Protein AF-A0A3D0RMR1-F1 (afdb_monomer)

Sequence (47 aa):
DYAQLYGSYFHPLSVSGESLYFLMSMWMPYNVFLMKVEMADMGKFQN

Radius of gyration: 13.79 Å; Cα contacts (8 Å, |Δi|>4): 70; chains: 1; bounding box: 29×32×32 Å

Nearest PDB structures (foldseek):
  1r8y-assembly2_G  TM=6.065E-01  e=2.061E+00  Mus musculus
  5j3b-assembly2_B  TM=5.510E-01  e=3.264E+00  Acinetobacter baumannii
  6enu-assembly1_w  TM=5.016E-01  e=2.862E+00  Escherichia coli
  3a5z-assembly2_F  TM=5.215E-01  e=3.486E+00  Escherichia coli
  3oyy-assembly2_B  TM=4.964E-01  e=3.264E+00  Pseudomonas aeruginosa

Structure (mmCIF, N/CA/C/O backbone):
data_AF-A0A3D0RMR1-F1
#
_entry.id   AF-A0A3D0RMR1-F1
#
loop_
_atom_site.group_PDB
_atom_site.id
_atom_site.type_symbol
_atom_site.label_atom_id
_atom_site.label_alt_id
_atom_site.label_comp_id
_atom_site.label_asym_id
_atom_site.label_entity_id
_atom_site.label_seq_id
_ato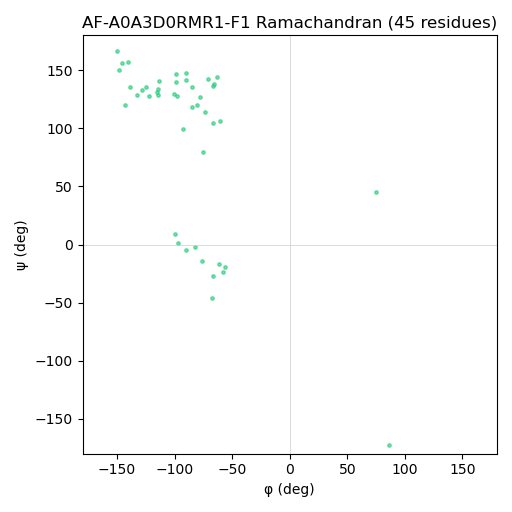m_site.pdbx_PDB_ins_code
_atom_site.Cartn_x
_atom_site.Cartn_y
_atom_site.Cartn_z
_atom_site.occupancy
_atom_site.B_iso_or_equiv
_atom_site.auth_seq_id
_atom_site.auth_comp_id
_atom_site.auth_asym_id
_atom_site.auth_atom_id
_atom_site.pdbx_PDB_model_num
ATOM 1 N N . ASP A 1 1 ? 8.782 10.108 -22.172 1.00 60.72 1 ASP A N 1
ATOM 2 C CA . ASP A 1 1 ? 8.616 8.898 -21.350 1.00 60.72 1 ASP A CA 1
ATOM 3 C C . ASP A 1 1 ? 7.684 9.166 -20.188 1.00 60.72 1 ASP A C 1
ATOM 5 O O . ASP A 1 1 ? 7.959 10.040 -19.379 1.00 60.72 1 ASP A O 1
ATOM 9 N N . TYR A 1 2 ? 6.545 8.477 -20.149 1.00 61.38 2 TYR A N 1
ATOM 10 C CA . TYR A 1 2 ? 5.688 8.464 -18.964 1.00 61.38 2 TYR A CA 1
ATOM 11 C C . TYR A 1 2 ? 6.204 7.384 -18.019 1.00 61.38 2 TYR A C 1
ATOM 13 O O . TYR A 1 2 ? 6.497 6.274 -18.466 1.00 61.38 2 TYR A O 1
ATOM 21 N N . ALA A 1 3 ? 6.296 7.690 -16.724 1.00 66.12 3 ALA A N 1
ATOM 22 C CA . ALA A 1 3 ? 6.545 6.671 -15.716 1.00 66.12 3 ALA A CA 1
ATOM 23 C C . ALA A 1 3 ? 5.388 5.660 -15.770 1.00 66.12 3 ALA A C 1
ATOM 25 O O . ALA A 1 3 ? 4.256 5.969 -15.403 1.00 66.12 3 ALA A O 1
ATOM 26 N N . GLN A 1 4 ? 5.660 4.470 -16.305 1.00 78.69 4 GLN A N 1
ATOM 27 C CA . GLN A 1 4 ? 4.706 3.369 -16.382 1.00 78.69 4 GLN A CA 1
ATOM 28 C C . GLN A 1 4 ? 4.586 2.763 -14.982 1.00 78.69 4 GLN A C 1
ATOM 30 O O . GLN A 1 4 ? 5.262 1.782 -14.677 1.00 78.69 4 GLN A O 1
ATOM 35 N N . LEU A 1 5 ? 3.810 3.404 -14.104 1.00 87.19 5 LEU A N 1
ATOM 36 C CA . LEU A 1 5 ? 3.497 2.869 -12.781 1.00 87.19 5 LEU A CA 1
ATOM 37 C C . LEU A 1 5 ? 2.415 1.792 -12.916 1.00 87.19 5 LEU A C 1
ATOM 39 O O . LEU A 1 5 ? 1.372 2.039 -13.521 1.00 87.19 5 LEU A O 1
ATOM 43 N N . TYR A 1 6 ? 2.655 0.599 -12.374 1.00 88.06 6 TYR A N 1
ATOM 44 C CA . TYR A 1 6 ? 1.722 -0.528 -12.475 1.00 88.06 6 TYR A CA 1
ATOM 45 C C . TYR A 1 6 ? 1.794 -1.471 -11.265 1.00 88.06 6 TYR A C 1
ATOM 47 O O . TYR A 1 6 ? 2.717 -1.420 -10.449 1.00 88.06 6 TYR A O 1
ATOM 55 N N . GLY A 1 7 ? 0.794 -2.353 -11.159 1.00 88.94 7 GLY A N 1
ATOM 56 C CA . GLY A 1 7 ? 0.772 -3.434 -10.171 1.00 88.94 7 GLY A CA 1
ATOM 57 C C . GLY A 1 7 ? 0.458 -2.976 -8.748 1.00 88.94 7 GLY A C 1
ATOM 58 O O . GLY A 1 7 ? 1.141 -3.388 -7.817 1.00 88.94 7 GLY A O 1
ATOM 59 N N . SER A 1 8 ? -0.547 -2.112 -8.571 1.00 90.38 8 SER A N 1
ATOM 60 C CA . SER A 1 8 ? -0.958 -1.653 -7.241 1.00 90.38 8 SER A CA 1
ATOM 61 C C . SER A 1 8 ? -1.554 -2.780 -6.405 1.00 90.38 8 SER A C 1
ATOM 63 O O . SER A 1 8 ? -2.410 -3.523 -6.880 1.00 90.38 8 SER A O 1
ATOM 65 N N . TYR A 1 9 ? -1.162 -2.840 -5.136 1.00 94.38 9 TYR A N 1
ATOM 66 C CA . TYR A 1 9 ? -1.726 -3.734 -4.125 1.00 94.38 9 TYR A CA 1
ATOM 67 C C . TYR A 1 9 ? -1.879 -2.968 -2.814 1.00 94.38 9 TYR A C 1
ATOM 69 O O . TYR A 1 9 ? -0.967 -2.245 -2.416 1.00 94.38 9 TYR A O 1
ATOM 77 N N . PHE A 1 10 ? -3.014 -3.119 -2.134 1.00 95.62 10 PHE A N 1
ATOM 78 C CA . PHE A 1 10 ? -3.214 -2.513 -0.819 1.00 95.62 10 PHE A CA 1
ATOM 79 C C . PHE A 1 10 ? -2.545 -3.353 0.263 1.00 95.62 10 PHE A C 1
ATOM 81 O O . PHE A 1 10 ? -2.885 -4.516 0.471 1.00 95.62 10 PHE A O 1
ATOM 88 N N . HIS A 1 11 ? -1.597 -2.748 0.973 1.00 94.38 11 HIS A N 1
ATOM 89 C CA . HIS A 1 11 ? -0.904 -3.397 2.075 1.00 94.38 11 HIS A CA 1
ATOM 90 C C . HIS A 1 11 ? -1.856 -3.564 3.279 1.00 94.38 11 HIS A C 1
ATOM 92 O O . HIS A 1 11 ? -2.602 -2.622 3.566 1.00 94.38 11 HIS A O 1
ATOM 98 N N . PRO A 1 12 ? -1.803 -4.678 4.043 1.00 94.75 12 PRO A N 1
ATOM 99 C CA . PRO A 1 12 ? -2.678 -4.919 5.201 1.00 94.75 12 PRO A CA 1
ATOM 100 C C . PRO A 1 12 ? -2.647 -3.842 6.295 1.00 94.75 12 PRO A C 1
ATOM 102 O O . PRO A 1 12 ? -3.591 -3.718 7.064 1.00 94.75 12 PRO A O 1
ATOM 105 N N . LEU A 1 13 ? -1.599 -3.013 6.344 1.00 92.81 13 LEU A N 1
ATOM 106 C CA . LEU A 1 13 ? -1.565 -1.830 7.220 1.00 92.81 13 LEU A CA 1
ATOM 107 C C . LEU A 1 13 ? -2.666 -0.806 6.902 1.00 92.81 13 LEU A C 1
ATOM 109 O O . LEU A 1 13 ? -2.949 0.040 7.736 1.00 92.81 13 LEU A O 1
ATOM 113 N N . SER A 1 14 ? -3.291 -0.891 5.727 1.00 94.06 14 SER A N 1
ATOM 114 C CA . SER A 1 14 ? -4.410 -0.032 5.316 1.00 94.06 14 SER A CA 1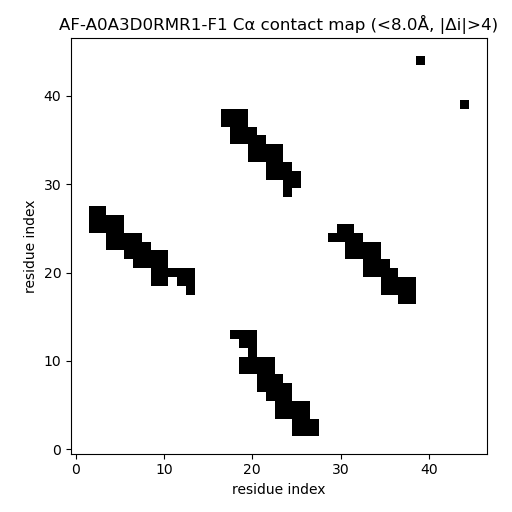
ATOM 115 C C . SER A 1 14 ? -5.765 -0.493 5.858 1.00 94.06 14 SER A C 1
ATOM 117 O O . SER A 1 14 ? -6.776 0.134 5.563 1.00 94.06 14 SER A O 1
ATOM 119 N N . VAL A 1 15 ? -5.824 -1.615 6.586 1.00 94.12 15 VAL A N 1
ATOM 120 C CA . VAL A 1 15 ? -7.086 -2.169 7.115 1.00 94.12 15 VAL A CA 1
ATOM 121 C C . VAL A 1 15 ? -7.709 -1.253 8.171 1.00 94.12 15 VAL A C 1
ATOM 123 O O . VAL A 1 15 ? -8.925 -1.262 8.352 1.00 94.12 15 VAL A O 1
ATOM 126 N N . SER A 1 16 ? -6.896 -0.467 8.873 1.00 90.12 16 SER A N 1
ATOM 127 C CA . SER A 1 16 ? -7.351 0.427 9.933 1.00 90.12 16 SER A CA 1
ATOM 128 C C . SER A 1 16 ? -6.618 1.768 9.901 1.00 90.12 16 SER A C 1
ATOM 130 O O . SER A 1 16 ? -5.505 1.884 9.391 1.00 90.12 16 SER A O 1
ATOM 132 N N . GLY A 1 17 ? -7.252 2.793 10.475 1.00 87.94 17 GLY A N 1
ATOM 133 C CA . GLY A 1 17 ? -6.728 4.159 10.508 1.00 87.94 17 GLY A CA 1
ATOM 134 C C . GLY A 1 17 ? -7.074 4.982 9.264 1.00 87.94 17 GLY A C 1
ATOM 135 O O . GLY A 1 17 ? -7.862 4.573 8.418 1.00 87.94 17 GLY A O 1
ATOM 136 N N . GLU A 1 18 ? -6.486 6.175 9.173 1.00 90.50 18 GLU A N 1
ATOM 137 C CA . GLU A 1 18 ? -6.782 7.167 8.123 1.00 90.50 18 GLU A CA 1
ATOM 138 C C . GLU A 1 18 ? -5.747 7.162 6.984 1.00 90.50 18 GLU A C 1
ATOM 140 O O . GLU A 1 18 ? -5.733 8.049 6.136 1.00 90.50 18 GLU A O 1
ATOM 145 N N . SER A 1 19 ? -4.837 6.184 6.962 1.00 93.69 19 SER A N 1
ATOM 146 C CA . SER A 1 19 ? -3.776 6.084 5.955 1.00 93.69 19 SER A CA 1
ATOM 147 C C . SER A 1 19 ? -3.946 4.850 5.079 1.00 93.69 19 SER A C 1
ATOM 149 O O . SER A 1 19 ? -4.116 3.742 5.581 1.00 93.69 19 SER A O 1
ATOM 151 N N . LEU A 1 20 ? -3.812 5.032 3.767 1.00 94.50 20 LEU A N 1
ATOM 152 C CA . LEU A 1 20 ? -3.725 3.952 2.793 1.00 94.50 20 LEU A CA 1
ATOM 153 C C . LEU A 1 20 ? -2.268 3.734 2.394 1.00 94.50 20 LEU A C 1
ATOM 155 O O . LEU A 1 20 ? -1.572 4.671 2.001 1.00 94.50 20 LEU A O 1
ATOM 159 N N . TYR A 1 21 ? -1.830 2.483 2.457 1.00 95.88 21 TYR A N 1
ATOM 160 C CA . TYR A 1 21 ? -0.512 2.032 2.037 1.00 95.88 21 TYR A CA 1
ATOM 161 C C . TYR A 1 21 ? -0.649 1.100 0.841 1.00 95.88 21 TYR A C 1
ATOM 163 O O . TYR A 1 21 ? -1.390 0.114 0.882 1.00 95.88 21 TYR A O 1
ATOM 171 N N . PHE A 1 22 ? 0.095 1.371 -0.221 1.00 95.81 22 PHE A N 1
ATOM 172 C CA . PHE A 1 22 ? 0.095 0.521 -1.405 1.00 95.81 22 PHE A CA 1
ATOM 173 C C . PHE A 1 22 ? 1.456 0.538 -2.077 1.00 95.81 22 PHE A C 1
ATOM 175 O O . PHE A 1 22 ? 2.189 1.519 -1.993 1.00 95.81 22 PHE A O 1
ATOM 182 N N . LEU A 1 23 ? 1.807 -0.560 -2.736 1.00 96.00 23 LEU A N 1
ATOM 183 C CA . LEU A 1 23 ? 3.019 -0.619 -3.541 1.00 96.00 23 LEU A CA 1
ATOM 184 C C . LEU A 1 23 ? 2.746 -0.204 -4.979 1.00 96.00 23 LEU A C 1
ATOM 186 O O . LEU A 1 23 ? 1.656 -0.430 -5.501 1.00 96.00 23 LEU A O 1
ATOM 190 N N . MET A 1 24 ? 3.745 0.405 -5.610 1.00 95.44 24 MET A N 1
ATOM 191 C CA . MET A 1 24 ? 3.740 0.693 -7.039 1.00 95.44 24 MET A CA 1
ATOM 192 C C . MET A 1 24 ? 5.056 0.275 -7.670 1.00 95.44 24 MET A C 1
ATOM 194 O O . MET A 1 24 ? 6.124 0.656 -7.190 1.00 95.44 24 MET A O 1
ATOM 198 N N . SER A 1 25 ? 4.963 -0.497 -8.751 1.00 93.88 25 SER A N 1
ATOM 199 C CA . SER A 1 25 ? 6.115 -0.879 -9.564 1.00 93.88 25 SER A CA 1
ATOM 200 C C . SER A 1 25 ? 6.324 0.149 -10.667 1.00 93.88 25 SER A C 1
ATOM 202 O O . SER A 1 25 ? 5.355 0.630 -11.252 1.00 93.88 25 SER A O 1
ATOM 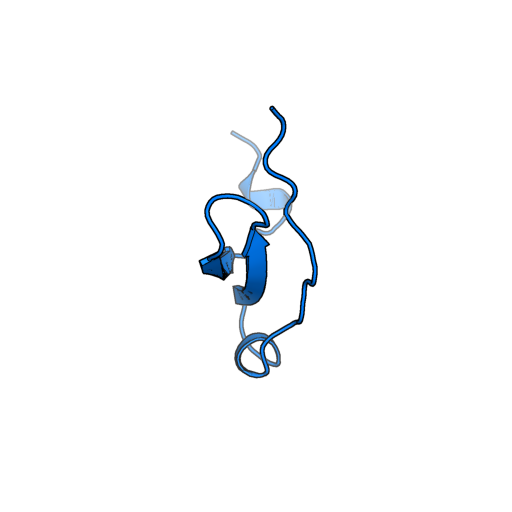204 N N . MET A 1 26 ? 7.576 0.459 -10.976 1.00 92.25 26 MET A N 1
ATOM 205 C CA . MET A 1 26 ? 7.969 1.244 -12.139 1.00 92.25 26 MET A CA 1
ATOM 206 C C . MET A 1 26 ? 8.790 0.356 -13.063 1.00 92.25 26 MET A C 1
ATOM 208 O O . MET A 1 26 ? 9.710 -0.310 -12.602 1.00 92.25 26 MET A O 1
ATOM 212 N N . TRP A 1 27 ? 8.462 0.349 -14.357 1.00 85.00 27 TRP A N 1
ATOM 213 C CA . TRP A 1 27 ? 9.142 -0.523 -15.321 1.00 85.00 27 TRP A CA 1
ATOM 214 C C . TRP A 1 27 ? 10.604 -0.113 -15.538 1.00 85.00 27 TRP A C 1
ATOM 216 O O . TRP A 1 27 ? 11.488 -0.962 -15.513 1.00 85.00 27 TRP A O 1
ATOM 226 N N . MET A 1 28 ? 10.866 1.190 -15.719 1.00 85.62 28 MET A N 1
ATOM 227 C CA . MET A 1 28 ? 12.204 1.725 -15.995 1.00 85.62 28 MET A CA 1
ATOM 228 C C . MET A 1 28 ? 12.431 3.080 -15.301 1.00 85.62 28 MET A C 1
ATOM 230 O O . MET A 1 28 ? 11.723 4.035 -15.622 1.00 85.62 28 MET A O 1
ATOM 234 N N . PRO A 1 29 ? 13.431 3.194 -14.402 1.00 86.31 29 PRO A N 1
ATOM 235 C CA . PRO A 1 29 ? 14.218 2.096 -13.822 1.00 86.31 29 PRO A CA 1
ATOM 236 C C . PRO A 1 29 ? 13.357 1.133 -12.984 1.00 86.31 29 PRO A C 1
ATOM 238 O O . PRO A 1 29 ? 12.442 1.578 -12.290 1.00 86.31 29 PRO A O 1
ATOM 241 N N . TYR A 1 30 ? 13.670 -0.168 -13.024 1.00 85.88 30 TYR A N 1
ATOM 242 C CA . TYR A 1 30 ? 12.881 -1.201 -12.345 1.00 85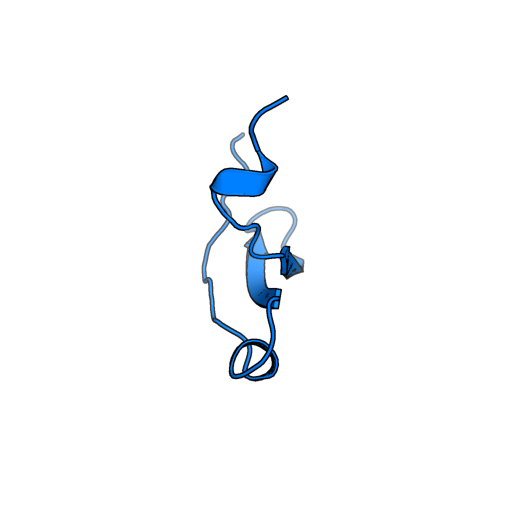.88 30 TYR A CA 1
ATOM 243 C C . TYR A 1 30 ? 12.960 -1.065 -10.823 1.00 85.88 30 TYR A C 1
ATOM 245 O O . TYR A 1 30 ? 13.975 -1.400 -10.215 1.00 85.88 30 TYR A O 1
ATOM 253 N N . ASN A 1 31 ? 11.896 -0.557 -10.210 1.00 93.06 31 ASN A N 1
ATOM 254 C CA . ASN A 1 31 ? 11.808 -0.343 -8.768 1.00 93.06 31 ASN A CA 1
ATOM 255 C C . ASN A 1 31 ? 10.385 -0.583 -8.277 1.00 93.06 31 ASN A C 1
ATOM 257 O O . ASN A 1 31 ? 9.423 -0.433 -9.029 1.00 93.06 31 ASN A O 1
ATOM 261 N N . VAL A 1 32 ? 10.261 -0.897 -6.990 1.00 93.94 32 VAL A N 1
ATOM 262 C CA . VAL A 1 32 ? 8.980 -0.960 -6.287 1.00 93.94 32 VAL A CA 1
ATOM 263 C C . VAL A 1 32 ? 9.045 -0.00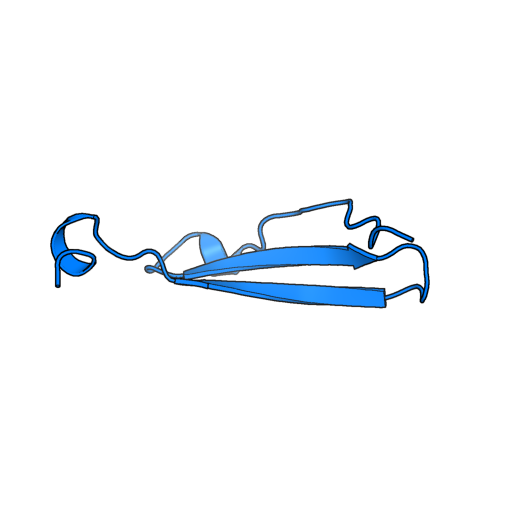5 -5.109 1.00 93.94 32 VAL A C 1
ATOM 265 O O . VAL A 1 32 ? 9.974 -0.067 -4.305 1.00 93.94 32 VAL A O 1
ATOM 268 N N . PHE A 1 33 ? 8.055 0.872 -5.007 1.00 94.00 33 PHE A N 1
ATOM 269 C CA . PHE A 1 33 ? 7.971 1.878 -3.955 1.00 94.00 33 PHE A CA 1
ATOM 270 C C . PHE A 1 33 ? 6.781 1.589 -3.051 1.00 94.00 33 PHE A C 1
ATOM 272 O O . PHE A 1 33 ? 5.709 1.225 -3.537 1.00 94.00 33 PHE A O 1
ATOM 279 N N . LEU A 1 34 ? 6.962 1.783 -1.744 1.00 95.56 34 LEU A N 1
ATOM 280 C CA . LEU A 1 34 ? 5.855 1.843 -0.797 1.00 95.56 34 LEU A CA 1
ATOM 281 C C . LEU A 1 34 ? 5.312 3.272 -0.768 1.00 95.56 34 LEU A C 1
ATOM 283 O O . LEU A 1 34 ? 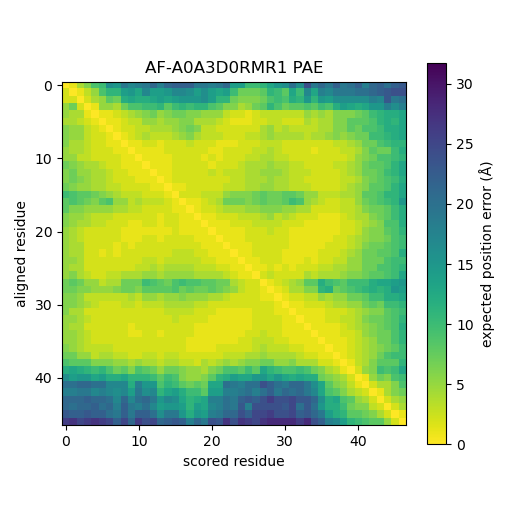6.018 4.206 -0.392 1.00 95.56 34 LEU A O 1
ATOM 287 N N . MET A 1 35 ? 4.050 3.419 -1.142 1.00 95.50 35 MET A N 1
ATOM 288 C CA . MET A 1 35 ? 3.321 4.679 -1.139 1.00 95.50 35 MET A CA 1
ATOM 289 C C . MET A 1 35 ? 2.454 4.769 0.118 1.00 95.50 35 MET A C 1
ATOM 291 O O . MET A 1 35 ? 1.923 3.758 0.583 1.00 95.50 35 MET A O 1
ATOM 295 N N . LYS A 1 36 ? 2.280 5.987 0.638 1.00 95.12 36 LYS A N 1
ATOM 296 C CA . LYS A 1 36 ? 1.345 6.314 1.720 1.00 95.12 36 LYS A CA 1
ATOM 297 C C . LYS A 1 36 ? 0.478 7.491 1.284 1.00 95.12 36 LYS A C 1
ATOM 299 O O . LYS A 1 36 ? 1.006 8.495 0.812 1.00 95.12 36 LYS A O 1
ATOM 304 N N . VAL A 1 37 ? -0.828 7.378 1.481 1.00 93.50 37 VAL A N 1
ATOM 305 C CA . VAL A 1 37 ? -1.794 8.468 1.300 1.00 93.50 37 VAL A CA 1
ATOM 306 C C . VAL A 1 37 ? -2.572 8.640 2.593 1.00 93.50 37 VAL A C 1
ATOM 308 O O . VAL A 1 37 ? -2.995 7.654 3.189 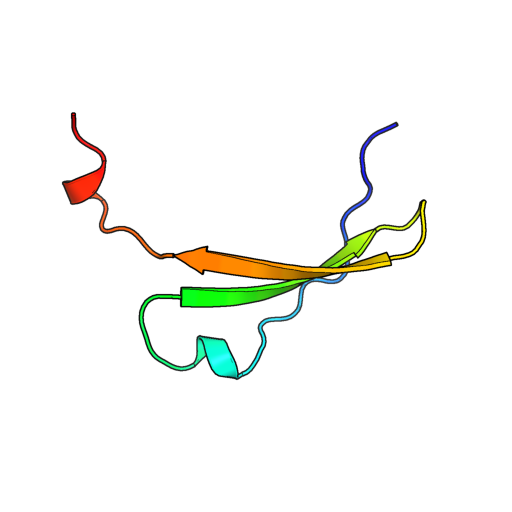1.00 93.50 37 VAL A O 1
ATOM 311 N N . GLU A 1 38 ? -2.762 9.881 3.025 1.00 91.81 38 GLU A N 1
ATOM 312 C CA . GLU A 1 38 ? -3.624 10.217 4.159 1.00 91.81 38 GLU A CA 1
ATOM 313 C C . GLU A 1 38 ? -4.990 10.654 3.631 1.00 91.81 38 GLU A C 1
ATOM 315 O O . GLU A 1 38 ? -5.085 11.503 2.742 1.00 91.81 38 GLU A O 1
ATOM 320 N N . MET A 1 39 ? -6.050 10.032 4.143 1.00 84.88 39 MET A N 1
ATOM 321 C CA . MET A 1 39 ? -7.418 10.400 3.816 1.00 84.88 39 MET A CA 1
ATOM 322 C C . MET A 1 39 ? -7.739 11.704 4.533 1.00 84.88 39 MET A C 1
ATOM 324 O O . MET A 1 39 ? -7.781 11.759 5.758 1.00 84.88 39 MET A O 1
ATOM 328 N N . ALA A 1 40 ? -7.960 12.763 3.767 1.00 79.50 40 ALA A N 1
ATOM 329 C CA . ALA A 1 40 ? -8.463 14.006 4.315 1.00 79.50 40 ALA A CA 1
ATOM 330 C C . ALA A 1 40 ? -9.971 14.098 4.092 1.00 79.50 40 ALA A C 1
ATOM 332 O O . ALA A 1 40 ? -10.503 13.709 3.052 1.00 79.50 40 ALA A O 1
ATOM 333 N N . ASP A 1 41 ? -10.651 14.609 5.111 1.00 78.38 41 ASP A N 1
ATOM 334 C CA . ASP A 1 41 ? -12.066 14.926 5.042 1.00 78.38 41 ASP A CA 1
ATOM 335 C C . ASP A 1 41 ? -12.288 16.072 4.046 1.00 78.38 41 ASP A C 1
ATOM 337 O O . ASP A 1 41 ? -11.534 17.050 4.017 1.00 78.38 41 ASP A O 1
ATOM 341 N N . MET A 1 42 ? -13.340 15.959 3.239 1.00 66.62 42 MET A N 1
ATOM 342 C CA . MET A 1 42 ? -13.691 16.904 2.178 1.00 6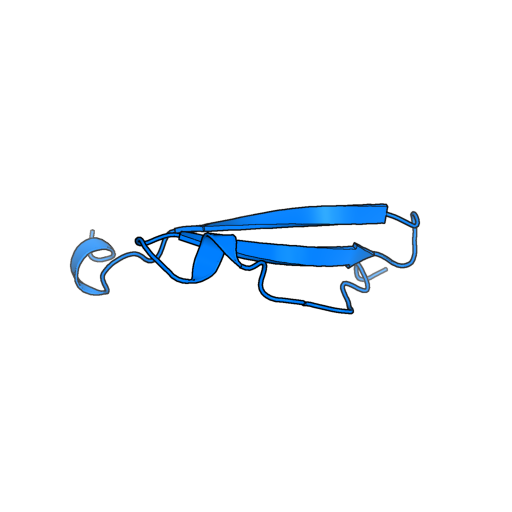6.62 42 MET A CA 1
ATOM 343 C C . MET A 1 42 ? -13.901 18.333 2.720 1.00 66.62 42 MET A C 1
ATOM 345 O O . MET A 1 42 ? -13.703 19.301 1.989 1.00 66.62 42 MET A O 1
ATOM 349 N N . GLY A 1 43 ? -14.227 18.475 4.013 1.00 64.75 43 GLY A N 1
ATOM 350 C CA . GLY A 1 43 ? -14.335 19.760 4.715 1.00 64.75 43 GLY A CA 1
ATOM 351 C C . GLY A 1 43 ? -13.005 20.434 5.089 1.00 64.75 43 GLY A C 1
ATOM 352 O O . GLY A 1 43 ? -13.005 21.619 5.406 1.00 64.75 43 GLY A O 1
ATOM 353 N N . LYS A 1 44 ? -11.865 19.730 5.034 1.00 60.31 44 LYS A N 1
ATOM 354 C CA . LYS A 1 44 ? -10.532 20.287 5.359 1.00 60.31 44 LYS A CA 1
ATOM 355 C C . LYS A 1 44 ? -9.805 20.906 4.158 1.00 60.31 44 LYS A C 1
ATOM 357 O O . LYS A 1 44 ? -8.731 21.473 4.328 1.00 60.31 44 LYS A O 1
ATOM 362 N N . PHE A 1 45 ? -10.373 20.793 2.957 1.00 64.19 45 PHE A N 1
ATOM 363 C CA . PHE A 1 45 ? -9.780 21.294 1.711 1.00 64.19 45 PHE A CA 1
ATOM 364 C C . PHE A 1 45 ? -10.302 22.670 1.270 1.00 64.19 45 PHE A C 1
ATOM 366 O O . PHE A 1 45 ? -9.894 23.162 0.220 1.00 64.19 45 PHE A O 1
ATOM 373 N N . GLN A 1 46 ? -11.199 23.294 2.037 1.00 57.44 46 GLN A N 1
ATOM 374 C CA . GLN A 1 46 ? -11.669 24.651 1.761 1.00 57.44 46 GLN A CA 1
ATOM 375 C C . GLN A 1 46 ? -10.810 25.658 2.534 1.00 57.44 46 GLN A C 1
ATOM 377 O O . GLN A 1 46 ? -11.016 25.858 3.728 1.00 57.44 46 GLN A O 1
ATOM 382 N N . ASN A 1 47 ? -9.842 26.257 1.837 1.00 55.06 47 ASN A N 1
ATOM 383 C CA . ASN A 1 47 ? -9.222 27.534 2.202 1.00 55.06 47 ASN A CA 1
ATOM 384 C C . ASN A 1 47 ? -9.717 28.606 1.234 1.00 55.06 47 ASN A C 1
ATOM 386 O O . ASN A 1 47 ? -9.740 28.306 0.017 1.00 55.06 47 ASN A O 1
#

Mean predicted aligned error: 6.35 Å

Solvent-accessible surface area (backbone atoms only — not comparable to full-atom values): 3051 Å² total; per-residue (Å²): 134,77,83,57,69,45,79,73,45,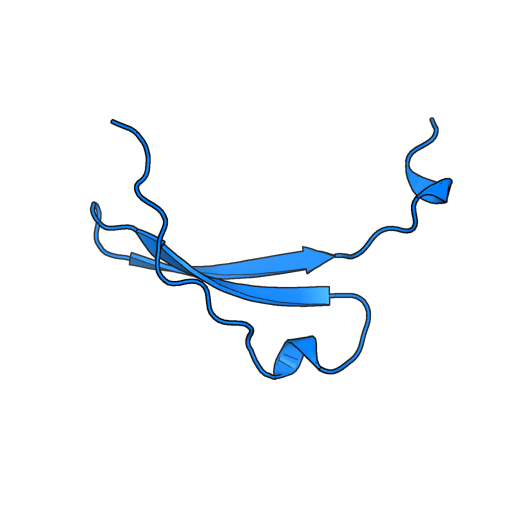78,41,79,76,36,78,55,84,62,40,45,33,32,39,39,32,32,69,78,75,74,47,75,44,85,44,78,45,73,70,73,61,82,81,77,72,76,126

Secondary structure (DSSP, 8-state):
----EEEEEE-GGGGSSSEEEEEEEETTTTEEEEEEEE---GGGS--

pLDDT: mean 85.41, std 12.4, range [55.06, 96.0]

Foldseek 3Di:
DDFPKDDWDWDPVCVDDQKTWIWIFTVVVTDIDIDIDGHDDPVVPDD